Protein AF-A0A0L1J804-F1 (afdb_monomer_lite)

Structure (mmCIF, N/CA/C/O backbone):
data_AF-A0A0L1J804-F1
#
_entry.id   AF-A0A0L1J804-F1
#
loop_
_atom_site.group_PDB
_atom_site.id
_atom_site.type_symbol
_atom_site.label_atom_id
_atom_site.label_alt_id
_atom_site.label_comp_id
_atom_site.label_asym_id
_atom_site.label_entity_id
_atom_site.label_seq_id
_atom_site.pdbx_PDB_ins_code
_atom_site.Cartn_x
_atom_site.Cartn_y
_atom_site.Cartn_z
_atom_site.occupancy
_atom_s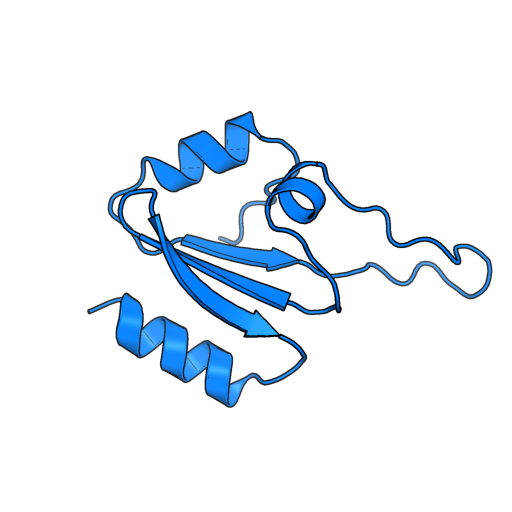ite.B_iso_or_equiv
_atom_site.auth_seq_id
_atom_site.auth_comp_id
_atom_site.auth_asym_id
_atom_site.auth_atom_id
_atom_site.pdbx_PDB_model_num
ATOM 1 N N . MET A 1 1 ? -11.904 10.965 -4.429 1.00 48.19 1 MET A N 1
ATOM 2 C CA . MET A 1 1 ? -10.814 11.545 -5.245 1.00 48.19 1 MET A CA 1
ATOM 3 C C . MET A 1 1 ? -9.495 11.077 -4.650 1.00 48.19 1 MET A C 1
ATOM 5 O O . MET A 1 1 ? -9.476 10.903 -3.436 1.00 48.19 1 MET A O 1
ATOM 9 N N . PRO A 1 2 ? -8.448 10.796 -5.446 1.00 63.88 2 PRO A N 1
ATOM 10 C CA . PRO A 1 2 ? -7.130 10.513 -4.887 1.00 63.88 2 PRO A CA 1
ATOM 11 C C . PRO A 1 2 ? -6.621 11.768 -4.168 1.00 63.88 2 PRO A C 1
ATOM 13 O O . PRO A 1 2 ? -6.603 12.847 -4.756 1.00 63.88 2 PRO A O 1
ATOM 16 N N . THR A 1 3 ? -6.261 11.629 -2.896 1.00 74.62 3 THR A N 1
ATOM 17 C CA . THR A 1 3 ? -5.653 12.703 -2.103 1.00 74.62 3 THR A CA 1
ATOM 18 C C . THR A 1 3 ? -4.149 12.479 -2.098 1.00 74.62 3 THR A C 1
ATOM 20 O O . THR A 1 3 ? -3.703 11.369 -1.810 1.00 74.62 3 THR A O 1
ATOM 23 N N . ASN A 1 4 ? -3.372 13.507 -2.432 1.00 70.75 4 ASN A N 1
ATOM 24 C CA . ASN A 1 4 ? -1.919 13.415 -2.372 1.00 70.75 4 ASN A CA 1
ATOM 25 C C . ASN A 1 4 ? -1.474 13.454 -0.902 1.00 70.75 4 ASN A C 1
ATOM 27 O O . ASN A 1 4 ? -1.818 14.389 -0.180 1.00 70.75 4 ASN A O 1
ATOM 31 N N . LEU A 1 5 ? -0.760 12.423 -0.452 1.00 74.12 5 LEU A N 1
ATOM 32 C CA . LEU A 1 5 ? -0.259 12.311 0.919 1.00 74.12 5 LEU A CA 1
ATOM 33 C C . LEU A 1 5 ? 1.247 12.573 0.905 1.00 74.12 5 LEU A C 1
ATOM 35 O O . LEU A 1 5 ? 2.039 11.650 0.754 1.00 74.12 5 LEU A O 1
ATOM 39 N N . GLU A 1 6 ? 1.630 13.844 1.011 1.00 69.94 6 GLU A N 1
ATOM 40 C CA . GLU A 1 6 ? 3.036 14.267 0.887 1.00 69.94 6 GLU A CA 1
ATOM 41 C C . GLU A 1 6 ? 3.775 14.326 2.228 1.00 69.94 6 GLU A C 1
ATOM 43 O O . GLU A 1 6 ? 5.001 14.386 2.242 1.00 69.94 6 GLU A O 1
ATOM 48 N N . ASN A 1 7 ? 3.047 14.299 3.351 1.00 77.69 7 ASN A N 1
ATOM 49 C CA . ASN A 1 7 ? 3.608 14.433 4.694 1.00 77.69 7 ASN A CA 1
ATOM 50 C C . ASN A 1 7 ? 2.954 13.480 5.708 1.00 77.69 7 ASN A C 1
ATOM 52 O O . ASN A 1 7 ? 1.825 13.011 5.520 1.00 77.69 7 ASN A O 1
ATOM 56 N N . SER A 1 8 ? 3.660 13.239 6.817 1.00 79.88 8 SER A N 1
ATOM 57 C CA . SER A 1 8 ? 3.226 12.317 7.870 1.00 79.88 8 SER A CA 1
ATOM 58 C C . SER A 1 8 ? 1.911 12.743 8.540 1.00 79.88 8 SER A C 1
ATOM 60 O O . SER A 1 8 ? 1.128 11.878 8.917 1.00 79.88 8 SER A O 1
ATOM 62 N N . ASN A 1 9 ? 1.588 14.040 8.635 1.00 84.25 9 ASN A N 1
ATOM 63 C CA . ASN A 1 9 ? 0.309 14.484 9.211 1.00 84.25 9 ASN A CA 1
ATOM 64 C C . ASN A 1 9 ? -0.888 14.058 8.355 1.00 84.25 9 ASN A C 1
ATOM 66 O O . ASN A 1 9 ? -1.826 13.452 8.871 1.00 84.25 9 ASN A O 1
ATOM 70 N N . ALA A 1 10 ? -0.835 14.328 7.051 1.00 82.50 10 ALA A N 1
ATOM 71 C CA . ALA A 1 10 ? -1.884 13.950 6.112 1.00 82.50 10 ALA A CA 1
ATOM 72 C C . ALA A 1 10 ? -2.059 12.427 6.069 1.00 82.50 10 ALA A C 1
ATOM 74 O O . ALA A 1 10 ? -3.184 11.927 6.018 1.00 82.50 10 ALA A O 1
ATOM 75 N N . PHE A 1 11 ? -0.951 11.681 6.142 1.00 84.19 11 PHE A N 1
ATOM 76 C CA . PHE A 1 11 ? -0.982 10.226 6.254 1.00 84.19 11 PHE A CA 1
ATOM 77 C C . PHE A 1 11 ? -1.714 9.773 7.525 1.00 84.19 11 PHE A C 1
ATOM 79 O O . PHE A 1 11 ? -2.663 8.996 7.433 1.00 84.19 11 PHE A O 1
ATOM 86 N N . GLN A 1 12 ? -1.358 10.312 8.693 1.00 85.50 12 GLN A N 1
ATOM 87 C CA . GLN A 1 12 ? -2.015 9.976 9.961 1.00 85.50 12 GLN A CA 1
ATOM 88 C C . GLN A 1 12 ? -3.506 10.346 9.972 1.00 85.50 12 GLN A C 1
ATOM 90 O O . GLN A 1 12 ? -4.323 9.619 10.532 1.00 85.50 12 GLN A O 1
ATOM 95 N N . GLU A 1 13 ? -3.899 11.455 9.346 1.00 86.56 13 GLU A N 1
ATOM 96 C CA . GLU A 1 13 ? -5.314 11.809 9.199 1.00 86.56 13 GLU A CA 1
ATOM 97 C C . GLU A 1 13 ? -6.069 10.847 8.282 1.00 86.56 13 GLU A C 1
ATOM 99 O O . GLU A 1 13 ? -7.184 10.443 8.616 1.00 86.56 13 GLU A O 1
ATOM 104 N N . ALA A 1 14 ? -5.457 10.415 7.176 1.00 84.94 14 ALA A N 1
ATOM 105 C CA . ALA A 1 14 ? -6.043 9.393 6.316 1.00 84.94 14 ALA A CA 1
ATOM 106 C C . ALA A 1 14 ? -6.244 8.075 7.083 1.00 84.94 14 ALA A C 1
ATOM 108 O O . ALA A 1 14 ? -7.314 7.471 6.998 1.00 84.94 14 ALA A O 1
ATOM 109 N N . LEU A 1 15 ? -5.260 7.676 7.895 1.00 85.25 15 LEU A N 1
ATOM 110 C CA . LEU A 1 15 ? -5.307 6.470 8.726 1.00 85.25 15 LEU A CA 1
ATOM 111 C C . LEU A 1 15 ? -6.407 6.477 9.796 1.00 85.25 15 LEU A C 1
ATOM 113 O O . LEU A 1 15 ? -6.901 5.409 10.157 1.00 85.25 15 LEU A O 1
ATOM 117 N N . LYS A 1 16 ? -6.823 7.653 10.285 1.00 85.88 16 LYS A N 1
ATOM 118 C CA . LYS A 1 16 ? -7.946 7.782 11.235 1.00 85.88 16 LYS A CA 1
ATOM 119 C C . LYS A 1 16 ? -9.299 7.443 10.609 1.00 85.88 16 LYS A C 1
ATOM 121 O O . LYS A 1 16 ? -10.280 7.274 11.332 1.00 85.88 16 LYS A O 1
ATOM 126 N N . SER A 1 17 ? -9.382 7.364 9.281 1.00 80.25 17 SER A N 1
ATOM 127 C CA . SER A 1 17 ? -10.600 6.926 8.612 1.00 80.25 17 SER A CA 1
ATOM 128 C C . SER A 1 17 ? -10.866 5.443 8.888 1.00 80.25 17 SER A C 1
ATOM 130 O O . SER A 1 17 ? -9.968 4.611 8.812 1.00 80.25 17 SER A O 1
ATOM 132 N N . GLN A 1 18 ? -12.130 5.087 9.130 1.00 79.94 18 GLN A N 1
ATOM 133 C CA . GLN A 1 18 ? -12.568 3.681 9.185 1.00 79.94 18 GLN A CA 1
ATOM 134 C C . GLN A 1 18 ? -12.594 3.012 7.796 1.00 79.94 18 GLN A C 1
ATOM 136 O O . GLN A 1 18 ? -12.863 1.817 7.670 1.00 79.94 18 GLN A O 1
ATOM 141 N N . ASN A 1 19 ? -12.330 3.782 6.739 1.00 86.44 19 ASN A N 1
ATOM 142 C CA . ASN A 1 19 ? -12.315 3.302 5.367 1.00 86.44 19 ASN A CA 1
ATOM 143 C C . ASN A 1 19 ? -10.950 2.721 4.982 1.00 86.44 19 ASN A C 1
ATOM 145 O O . ASN A 1 19 ? -9.918 3.059 5.556 1.00 86.44 19 ASN A O 1
ATOM 149 N N . LEU A 1 20 ? -10.949 1.876 3.950 1.00 89.06 20 LEU A N 1
ATOM 150 C CA . LEU A 1 20 ? -9.722 1.408 3.312 1.00 89.06 20 LEU A CA 1
ATOM 151 C C . LEU A 1 20 ? -8.984 2.588 2.662 1.00 89.06 20 LEU A C 1
ATOM 153 O O . LEU A 1 20 ? -9.519 3.245 1.766 1.00 89.06 20 LEU A O 1
ATOM 157 N N . VAL A 1 21 ? -7.741 2.810 3.075 1.00 90.19 21 VAL A N 1
ATOM 158 C CA . VAL A 1 21 ? -6.824 3.792 2.491 1.00 90.19 21 VAL A CA 1
ATOM 159 C C . VAL A 1 21 ? -5.818 3.057 1.614 1.00 90.19 21 VAL A C 1
ATOM 161 O O . VAL A 1 21 ? -5.201 2.081 2.039 1.00 90.19 21 VAL A O 1
ATOM 164 N N . VAL A 1 22 ? -5.652 3.527 0.378 1.00 89.56 22 VAL A N 1
ATOM 165 C CA . VAL A 1 22 ? -4.687 2.976 -0.581 1.00 89.56 22 VAL A CA 1
ATOM 166 C C . VAL A 1 22 ? -3.645 4.040 -0.880 1.00 89.56 22 VAL A C 1
ATOM 168 O O . VAL A 1 22 ? -3.981 5.117 -1.369 1.00 89.56 22 VAL A O 1
ATOM 171 N N . ILE A 1 23 ? -2.384 3.730 -0.602 1.00 88.75 23 ILE A N 1
ATOM 172 C CA . ILE A 1 23 ? -1.251 4.626 -0.831 1.00 88.75 23 ILE A CA 1
ATOM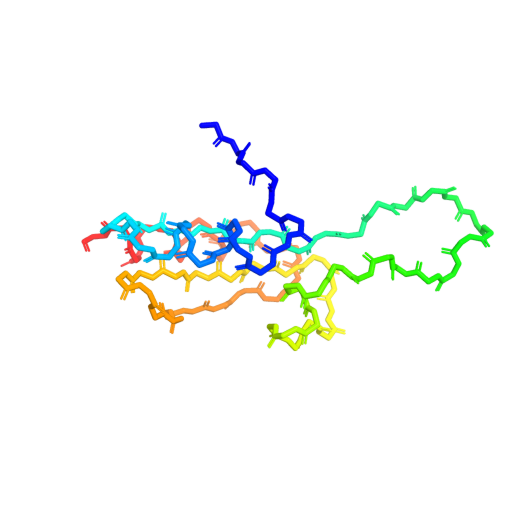 173 C C . ILE A 1 23 ? -0.493 4.133 -2.047 1.00 88.75 23 ILE A C 1
ATOM 175 O O . ILE A 1 23 ? 0.007 3.012 -2.055 1.00 88.75 23 ILE A O 1
ATOM 179 N N . ASN A 1 24 ? -0.427 4.977 -3.072 1.00 87.69 24 ASN A N 1
ATOM 180 C CA . ASN A 1 24 ? 0.317 4.713 -4.295 1.00 87.69 24 ASN A CA 1
ATOM 181 C C . ASN A 1 24 ? 1.644 5.477 -4.269 1.00 87.69 24 ASN A C 1
ATOM 183 O O . ASN A 1 24 ? 1.680 6.681 -4.529 1.00 87.69 24 ASN A O 1
ATOM 187 N N . CYS A 1 25 ? 2.731 4.768 -3.988 1.00 86.75 25 CYS A N 1
ATOM 188 C CA . CYS A 1 25 ? 4.081 5.296 -4.100 1.00 86.75 25 CYS A CA 1
ATOM 189 C C . CYS A 1 25 ? 4.546 5.151 -5.553 1.00 86.75 25 CYS A C 1
ATOM 191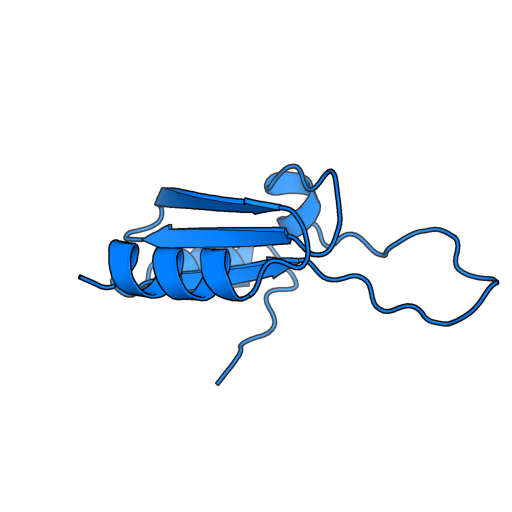 O O . CYS A 1 25 ? 4.898 4.054 -5.996 1.00 86.75 25 CYS A O 1
ATOM 193 N N . HIS A 1 26 ? 4.556 6.260 -6.290 1.00 81.75 26 HIS A N 1
ATOM 194 C CA . HIS A 1 26 ? 5.044 6.319 -7.665 1.00 81.75 26 HIS A CA 1
ATOM 195 C C . HIS A 1 26 ? 6.199 7.314 -7.784 1.00 81.75 26 HIS A C 1
ATOM 197 O O . HIS A 1 26 ? 6.263 8.289 -7.038 1.00 81.75 26 HIS A O 1
ATOM 203 N N . ALA A 1 27 ? 7.096 7.070 -8.738 1.00 73.31 27 ALA A N 1
ATOM 204 C CA . ALA A 1 27 ? 8.077 8.058 -9.163 1.00 73.31 27 ALA A CA 1
ATOM 205 C C . ALA A 1 27 ? 7.512 8.829 -10.354 1.00 73.31 27 ALA A C 1
ATOM 207 O O . ALA A 1 27 ? 7.016 8.225 -11.309 1.00 73.31 27 ALA A O 1
ATOM 208 N N . VAL A 1 28 ? 7.630 10.153 -10.320 1.00 66.75 28 VAL A N 1
ATOM 209 C CA . VAL A 1 28 ? 7.516 10.968 -11.528 1.00 66.75 28 VAL A CA 1
ATOM 210 C C . VAL A 1 28 ? 8.872 10.921 -12.224 1.00 66.75 28 VAL A C 1
ATOM 212 O O . VAL A 1 28 ? 9.879 11.361 -11.675 1.00 66.75 28 VAL A O 1
ATOM 215 N N . TRP A 1 29 ? 8.909 10.332 -13.418 1.00 64.12 29 TRP A N 1
ATOM 216 C CA . TRP A 1 29 ? 10.085 10.378 -14.278 1.00 64.12 29 TRP A CA 1
ATOM 217 C C . TRP A 1 29 ? 10.134 11.743 -14.972 1.00 64.12 29 TRP A C 1
ATOM 219 O O . TRP A 1 29 ? 9.415 11.963 -15.944 1.00 64.12 29 TRP A O 1
ATOM 229 N N . ASP A 1 30 ? 10.979 12.648 -14.477 1.00 59.84 30 ASP A N 1
ATOM 230 C CA . ASP A 1 30 ? 11.175 14.001 -15.035 1.00 59.84 30 ASP A CA 1
ATOM 231 C C . ASP A 1 30 ? 12.315 14.062 -16.080 1.00 59.84 30 ASP A C 1
ATOM 233 O O . ASP A 1 30 ? 12.912 15.100 -16.342 1.00 59.84 30 ASP A O 1
ATOM 237 N N . GLY A 1 31 ? 12.652 12.927 -16.702 1.00 62.03 31 GLY A N 1
ATOM 238 C CA . GLY A 1 31 ? 13.687 12.851 -17.735 1.00 62.03 31 GLY A CA 1
ATOM 239 C C . GLY A 1 31 ? 15.042 12.316 -17.248 1.00 62.03 31 GLY A C 1
ATOM 240 O O . GLY A 1 31 ? 15.210 11.957 -16.084 1.00 62.03 31 GLY A O 1
ATOM 241 N N . PRO A 1 32 ? 16.027 12.211 -18.160 1.00 66.88 32 PRO A N 1
ATOM 242 C CA . PRO A 1 32 ? 17.252 11.429 -17.960 1.00 66.88 32 PRO A CA 1
ATOM 243 C C . PRO A 1 32 ? 18.252 12.014 -16.943 1.00 66.88 32 PRO A C 1
ATOM 245 O O . PRO A 1 32 ? 19.266 11.376 -16.671 1.00 66.88 32 PRO A O 1
ATOM 248 N N . SER A 1 33 ? 18.001 13.208 -16.395 1.00 62.22 33 SER A N 1
ATOM 249 C CA . SER A 1 33 ? 18.922 13.940 -15.508 1.00 62.22 33 SER A CA 1
ATOM 250 C C . SER A 1 33 ? 18.577 13.891 -14.013 1.00 62.22 33 SER A C 1
ATOM 252 O O . SER A 1 33 ? 19.429 14.249 -13.203 1.00 62.22 33 SER A O 1
ATOM 254 N N . SER A 1 34 ? 17.384 13.429 -13.623 1.00 52.22 34 SER A N 1
ATOM 255 C CA . SER A 1 34 ? 17.007 13.260 -12.209 1.00 52.22 34 SER A CA 1
ATOM 256 C C . SER A 1 34 ? 17.028 11.783 -11.826 1.00 52.22 34 SER A C 1
ATOM 258 O O . SER A 1 34 ? 16.008 11.103 -11.795 1.00 52.22 34 SER A O 1
ATOM 260 N N . SER A 1 35 ? 18.223 11.278 -11.525 1.00 54.53 35 SER A N 1
ATOM 261 C CA . SER A 1 35 ? 18.487 9.879 -11.147 1.00 54.53 35 SER A CA 1
ATOM 262 C C . SER A 1 35 ? 17.983 9.489 -9.750 1.00 54.53 35 SER A C 1
ATOM 264 O O . SER A 1 35 ? 18.211 8.362 -9.315 1.00 54.53 35 SER A O 1
ATOM 266 N N . SER A 1 36 ? 17.321 10.403 -9.037 1.00 54.41 36 SER A N 1
ATOM 267 C CA . SER A 1 36 ? 16.848 10.187 -7.673 1.00 54.41 36 SER A CA 1
ATOM 268 C C . SER A 1 36 ? 15.334 10.370 -7.624 1.00 54.41 36 SER A C 1
ATOM 270 O O . SER A 1 36 ? 14.868 11.500 -7.797 1.00 54.41 36 SER A O 1
ATOM 272 N N . PRO A 1 37 ? 14.543 9.304 -7.386 1.00 58.31 37 PRO A N 1
ATOM 273 C CA . PRO A 1 37 ? 13.134 9.483 -7.077 1.00 58.31 37 PRO A CA 1
ATOM 274 C C . PRO A 1 37 ? 13.041 10.368 -5.833 1.00 58.31 37 PRO A C 1
ATOM 276 O O . PRO A 1 37 ? 13.711 10.115 -4.831 1.00 58.31 37 PRO A O 1
ATOM 279 N N . GLN A 1 38 ? 12.243 11.429 -5.904 1.00 63.59 38 GLN A N 1
ATOM 280 C CA . GLN A 1 38 ? 11.934 12.220 -4.721 1.00 63.59 38 GLN A CA 1
ATOM 281 C C . GLN A 1 38 ? 11.046 11.353 -3.827 1.00 63.59 38 GLN A C 1
ATOM 283 O O . GLN A 1 38 ? 9.886 11.091 -4.144 1.00 63.59 38 GLN A O 1
ATOM 288 N N . ILE A 1 39 ? 11.633 10.811 -2.763 1.00 67.19 39 ILE A N 1
ATOM 289 C CA . ILE A 1 39 ? 10.942 9.946 -1.810 1.00 67.19 39 ILE A CA 1
ATOM 290 C C . ILE A 1 39 ? 10.350 10.862 -0.742 1.00 67.19 39 ILE A C 1
ATOM 292 O O . ILE A 1 39 ? 11.090 11.470 0.024 1.00 67.19 39 ILE A O 1
ATOM 296 N N . SER A 1 40 ? 9.020 10.976 -0.712 1.00 76.38 40 SER A N 1
ATOM 297 C CA . SER A 1 40 ? 8.313 11.622 0.401 1.00 76.38 40 SER A CA 1
ATOM 298 C C . SER A 1 40 ? 8.633 10.893 1.708 1.00 76.38 40 SER A C 1
ATOM 300 O O . SER A 1 40 ? 8.807 9.671 1.700 1.00 76.38 40 SER A O 1
ATOM 302 N N . ASP A 1 41 ? 8.653 11.618 2.827 1.00 80.94 41 ASP A N 1
ATOM 303 C CA . ASP A 1 41 ? 8.851 11.048 4.164 1.00 80.94 41 ASP A CA 1
ATOM 304 C C . ASP A 1 41 ? 7.941 9.837 4.408 1.00 80.94 41 ASP A C 1
ATOM 306 O O . ASP A 1 41 ? 8.400 8.809 4.892 1.00 80.94 41 ASP A O 1
ATOM 310 N N . VAL A 1 42 ? 6.691 9.885 3.931 1.00 82.62 42 VAL A N 1
ATOM 311 C CA . VAL A 1 42 ? 5.743 8.765 4.029 1.00 82.62 42 VAL A CA 1
ATOM 312 C C . VAL A 1 42 ? 6.264 7.521 3.298 1.00 82.62 42 VAL A C 1
ATOM 314 O O . VAL A 1 42 ? 6.202 6.415 3.823 1.00 82.62 42 VAL A O 1
ATOM 317 N N . ALA A 1 43 ? 6.817 7.665 2.092 1.00 81.12 43 ALA A N 1
ATOM 318 C CA . ALA A 1 43 ? 7.378 6.541 1.338 1.00 81.12 43 ALA A CA 1
ATOM 319 C C . ALA A 1 43 ? 8.658 5.983 1.991 1.00 81.12 43 ALA A C 1
ATOM 321 O O . ALA A 1 43 ? 8.898 4.773 1.942 1.00 81.12 43 ALA A O 1
ATOM 322 N N . ALA A 1 44 ? 9.456 6.842 2.632 1.00 81.94 44 ALA A N 1
ATOM 323 C CA . ALA A 1 44 ? 10.605 6.413 3.422 1.00 81.94 44 ALA A CA 1
ATOM 324 C C . ALA A 1 44 ? 10.166 5.635 4.677 1.00 81.94 44 ALA A C 1
ATOM 326 O O . ALA A 1 44 ? 10.686 4.546 4.925 1.00 81.94 44 ALA A O 1
ATOM 327 N N . GLU A 1 45 ? 9.163 6.131 5.410 1.00 83.56 45 GLU A N 1
ATOM 328 C CA . GLU A 1 45 ? 8.567 5.467 6.581 1.00 83.56 45 GLU A CA 1
ATOM 329 C C . GLU A 1 45 ? 7.944 4.107 6.222 1.00 83.56 45 GLU A C 1
ATOM 331 O O . GLU A 1 45 ? 8.067 3.138 6.972 1.00 83.56 45 GLU A O 1
ATOM 336 N N . LEU A 1 46 ? 7.328 3.999 5.041 1.00 84.62 46 LEU A N 1
ATOM 337 C CA . LEU A 1 46 ? 6.774 2.745 4.514 1.00 84.62 46 LEU A CA 1
ATOM 338 C C . LEU A 1 46 ? 7.843 1.761 4.011 1.00 84.62 46 LEU A C 1
ATOM 340 O O . LEU A 1 46 ? 7.519 0.612 3.692 1.00 84.62 46 LEU A O 1
ATOM 344 N N . GLY A 1 47 ? 9.106 2.187 3.933 1.00 83.75 47 GLY A N 1
ATOM 345 C CA . GLY A 1 47 ? 10.218 1.362 3.475 1.00 83.75 47 GLY A CA 1
ATOM 346 C C . GLY A 1 47 ? 10.114 0.987 1.998 1.00 83.75 47 GLY A C 1
ATOM 347 O O . GLY A 1 47 ? 10.384 -0.162 1.642 1.00 83.75 47 GLY A O 1
ATOM 348 N N . VAL A 1 48 ? 9.701 1.923 1.137 1.00 83.94 48 VAL A N 1
ATOM 349 C CA . VAL A 1 48 ? 9.579 1.696 -0.313 1.00 83.94 48 VAL A CA 1
ATOM 350 C C . VAL A 1 48 ? 10.933 1.304 -0.909 1.00 83.94 48 VAL A C 1
ATOM 352 O O . VAL A 1 48 ? 11.883 2.081 -0.894 1.00 83.94 48 VAL A O 1
ATOM 355 N N . ARG A 1 49 ? 11.016 0.089 -1.466 1.00 80.19 49 ARG A N 1
ATOM 356 C CA . ARG A 1 49 ? 12.239 -0.450 -2.105 1.00 80.19 49 ARG A CA 1
ATOM 357 C C . ARG A 1 49 ? 12.169 -0.498 -3.626 1.00 80.19 49 ARG A C 1
ATOM 359 O O . ARG A 1 49 ? 13.200 -0.547 -4.287 1.00 80.19 49 ARG A O 1
ATOM 366 N N . ALA A 1 50 ? 10.962 -0.524 -4.176 1.00 81.88 50 ALA A N 1
ATOM 367 C CA . ALA A 1 50 ? 10.712 -0.586 -5.606 1.00 81.88 50 ALA A CA 1
ATOM 368 C C . ALA A 1 50 ? 9.468 0.238 -5.935 1.00 81.88 50 ALA A C 1
ATOM 370 O O . ALA A 1 50 ? 8.568 0.371 -5.106 1.00 81.88 50 ALA A O 1
ATOM 371 N N . MET A 1 51 ? 9.412 0.795 -7.140 1.00 83.31 51 MET A N 1
ATOM 372 C CA . MET A 1 51 ? 8.279 1.589 -7.607 1.00 83.31 51 MET A CA 1
ATOM 373 C C . MET A 1 51 ? 7.743 1.040 -8.939 1.00 83.31 51 MET A C 1
ATOM 375 O O . MET A 1 51 ? 8.532 0.541 -9.742 1.00 83.31 51 MET A O 1
ATOM 379 N N . PRO A 1 52 ? 6.425 1.148 -9.199 1.00 87.69 52 PRO A N 1
ATOM 380 C CA . PRO A 1 52 ? 5.395 1.617 -8.266 1.00 87.69 52 PRO A CA 1
ATOM 381 C C . PRO A 1 52 ? 5.137 0.596 -7.147 1.00 87.69 52 PRO A C 1
ATOM 383 O O . PRO A 1 52 ? 5.313 -0.601 -7.355 1.00 87.69 52 PRO A O 1
ATOM 386 N N . SER A 1 53 ? 4.720 1.065 -5.972 1.00 89.88 53 SER A N 1
ATOM 387 C CA . SER A 1 53 ? 4.288 0.209 -4.858 1.00 89.88 53 SER A CA 1
ATOM 388 C C . SER A 1 53 ? 2.988 0.722 -4.258 1.00 89.88 53 SER A C 1
ATOM 390 O O . SER A 1 53 ? 2.802 1.927 -4.099 1.00 89.88 53 SER A O 1
ATOM 392 N N . PHE A 1 54 ? 2.097 -0.199 -3.909 1.00 91.44 54 PHE A N 1
ATOM 393 C CA . PHE A 1 54 ? 0.787 0.087 -3.340 1.00 91.44 54 PHE A CA 1
ATOM 394 C C . PHE A 1 54 ? 0.709 -0.466 -1.924 1.00 91.44 54 PHE A C 1
ATOM 396 O O . PHE A 1 54 ? 0.929 -1.657 -1.721 1.00 91.44 54 PHE A 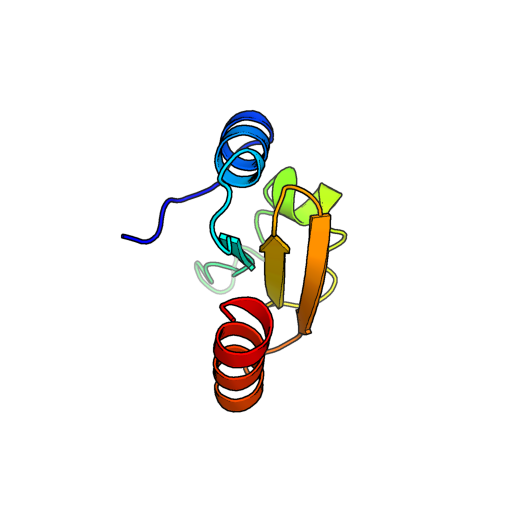O 1
ATOM 403 N N . TYR A 1 55 ? 0.348 0.370 -0.959 1.00 91.44 55 TYR A N 1
ATOM 404 C CA . TYR A 1 55 ? 0.151 -0.033 0.432 1.00 91.44 55 TYR A CA 1
ATOM 405 C C . TYR A 1 55 ? -1.312 0.135 0.822 1.00 91.44 55 TYR A C 1
ATOM 407 O O . TYR A 1 55 ? -1.947 1.134 0.481 1.00 91.44 55 TYR A O 1
ATOM 415 N N . PHE A 1 56 ? -1.845 -0.848 1.540 1.00 92.50 56 PHE A N 1
ATOM 416 C CA . PHE A 1 56 ? -3.241 -0.905 1.953 1.00 92.50 56 PHE A CA 1
ATOM 417 C C . PHE A 1 56 ? -3.322 -0.755 3.465 1.00 92.50 56 PHE A C 1
ATOM 419 O O . PHE A 1 56 ? -2.701 -1.525 4.201 1.00 92.50 56 PHE A O 1
ATOM 426 N N . PHE A 1 57 ? -4.114 0.211 3.917 1.00 91.38 57 PHE A N 1
ATOM 427 C CA . PHE A 1 57 ? -4.314 0.518 5.326 1.00 91.38 57 PHE A CA 1
ATOM 428 C C . PHE A 1 57 ? -5.791 0.478 5.698 1.00 91.38 57 PHE A C 1
ATOM 430 O O . PHE A 1 57 ? -6.633 0.992 4.961 1.00 91.38 57 PHE A O 1
ATOM 437 N N . ARG A 1 58 ? -6.111 -0.098 6.856 1.00 89.12 58 ARG A N 1
ATOM 438 C CA . ARG A 1 58 ? -7.470 -0.118 7.404 1.00 89.12 58 ARG A CA 1
ATOM 439 C C . ARG A 1 58 ? -7.427 0.048 8.913 1.00 89.12 58 ARG A C 1
ATOM 441 O O . ARG A 1 58 ? -6.634 -0.615 9.570 1.00 89.12 58 ARG A O 1
ATOM 448 N N . ASN A 1 59 ? -8.283 0.918 9.453 1.00 89.06 59 ASN A N 1
ATOM 449 C CA . ASN A 1 59 ? -8.309 1.245 10.885 1.00 89.06 59 ASN A CA 1
ATOM 450 C C . ASN A 1 59 ? -6.924 1.654 11.429 1.00 89.06 59 ASN A C 1
ATOM 452 O O . ASN A 1 59 ? -6.554 1.289 12.540 1.00 89.06 59 ASN A O 1
ATOM 456 N N . GLY A 1 60 ? -6.140 2.366 10.617 1.00 87.88 60 GLY A N 1
ATOM 457 C CA . GLY A 1 60 ? -4.779 2.779 10.956 1.00 87.88 60 GLY A CA 1
ATOM 458 C C . GLY A 1 60 ? -3.697 1.701 10.857 1.00 87.88 60 GLY A C 1
ATOM 459 O O . GLY A 1 60 ? -2.537 2.006 11.116 1.00 87.88 60 GLY A O 1
ATOM 460 N N . GLU A 1 61 ? -4.023 0.475 10.438 1.00 89.81 61 GLU A N 1
ATOM 461 C CA . GLU A 1 61 ? -3.063 -0.631 10.356 1.00 89.81 61 GLU A CA 1
ATOM 462 C C . GLU A 1 61 ? -2.797 -1.064 8.908 1.00 89.81 61 GLU A C 1
ATOM 464 O O . GLU A 1 61 ? -3.702 -1.065 8.068 1.00 89.81 61 GLU A O 1
ATOM 469 N N . LYS A 1 62 ? -1.548 -1.444 8.601 1.00 91.12 62 LYS A N 1
ATOM 470 C CA . LYS A 1 62 ? -1.172 -1.967 7.280 1.00 91.12 62 LYS A CA 1
ATOM 471 C C . LYS A 1 62 ? -1.722 -3.383 7.111 1.00 91.12 62 LYS A C 1
ATOM 473 O O . LYS A 1 62 ? -1.212 -4.322 7.713 1.00 91.12 62 LYS A O 1
ATOM 478 N N . VAL A 1 63 ? -2.700 -3.548 6.226 1.00 93.31 63 VAL A N 1
ATOM 479 C CA . VAL A 1 63 ? -3.335 -4.848 5.947 1.00 93.31 63 VAL A CA 1
ATOM 480 C C . VAL A 1 63 ? -2.696 -5.599 4.777 1.00 93.31 63 VAL A C 1
ATOM 482 O O . VAL A 1 63 ? -2.870 -6.813 4.648 1.00 93.31 63 VAL A O 1
ATOM 485 N N . GLY A 1 64 ? -1.941 -4.902 3.923 1.00 92.06 64 GLY A N 1
ATOM 486 C CA . GLY A 1 64 ? -1.223 -5.516 2.809 1.00 92.06 64 GLY A CA 1
ATOM 487 C C . GLY A 1 64 ? -0.412 -4.527 1.978 1.00 92.06 64 GLY A C 1
ATOM 488 O O . GLY A 1 64 ? -0.510 -3.312 2.150 1.00 92.06 64 GLY A O 1
ATOM 489 N N . GLU A 1 65 ? 0.375 -5.062 1.049 1.00 92.94 65 GLU A N 1
ATOM 490 C CA . GLU A 1 65 ? 1.129 -4.293 0.058 1.00 92.94 65 GLU A CA 1
ATOM 491 C C . GLU A 1 65 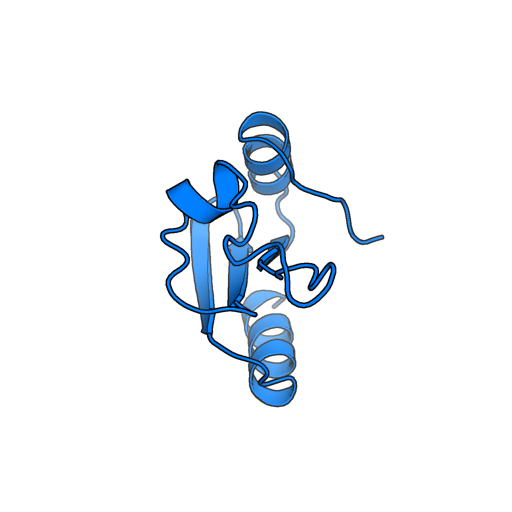? 1.231 -5.058 -1.268 1.00 92.94 65 GLU A C 1
ATOM 493 O O . GLU A 1 65 ? 1.175 -6.288 -1.300 1.00 92.94 65 GLU A O 1
ATOM 498 N N . VAL A 1 66 ? 1.366 -4.323 -2.369 1.00 92.94 66 VAL A N 1
ATOM 499 C CA . VAL A 1 66 ? 1.605 -4.852 -3.713 1.00 92.94 66 VAL A CA 1
ATOM 500 C C . VAL A 1 66 ? 2.764 -4.074 -4.312 1.00 92.94 66 VAL A C 1
ATOM 502 O O . VAL A 1 66 ? 2.656 -2.876 -4.564 1.00 92.94 66 VAL A O 1
ATOM 505 N N . ILE A 1 67 ? 3.875 -4.766 -4.542 1.00 90.94 67 ILE A N 1
ATOM 506 C CA . ILE A 1 67 ? 5.074 -4.194 -5.148 1.00 90.94 67 ILE A CA 1
ATOM 507 C C . ILE A 1 67 ? 5.029 -4.419 -6.661 1.00 90.94 67 ILE A C 1
ATOM 509 O O . ILE A 1 67 ? 4.788 -5.534 -7.129 1.00 90.94 67 ILE A O 1
ATOM 513 N N . GLY A 1 68 ? 5.298 -3.365 -7.426 1.00 86.50 68 GLY A N 1
ATOM 514 C CA . GLY A 1 68 ? 5.339 -3.382 -8.882 1.00 86.50 68 GLY A CA 1
ATOM 515 C C . GLY A 1 68 ? 3.998 -3.085 -9.555 1.00 86.50 68 GLY A C 1
ATOM 516 O O . GLY A 1 68 ? 2.937 -2.969 -8.939 1.00 86.50 68 GLY A O 1
ATOM 517 N N . ALA A 1 69 ? 4.050 -2.963 -10.880 1.00 85.19 69 ALA A N 1
ATOM 518 C CA . ALA A 1 69 ? 2.901 -2.630 -11.715 1.00 85.19 69 ALA A CA 1
ATOM 519 C C . ALA A 1 69 ? 2.001 -3.855 -11.976 1.00 85.19 69 ALA A C 1
ATOM 521 O O . ALA A 1 69 ? 1.930 -4.359 -13.095 1.00 85.19 69 ALA A O 1
ATOM 522 N N . ASN A 1 70 ? 1.307 -4.346 -10.944 1.00 90.31 70 ASN A N 1
ATOM 523 C CA . ASN A 1 70 ? 0.359 -5.457 -11.064 1.00 90.31 70 ASN A CA 1
ATOM 524 C C . ASN A 1 70 ? -1.092 -5.003 -10.797 1.00 90.31 70 ASN A C 1
ATOM 526 O O . ASN A 1 70 ? -1.571 -5.087 -9.663 1.00 90.31 70 ASN A O 1
ATOM 530 N N . PRO A 1 71 ? -1.833 -4.552 -11.827 1.00 90.06 71 PRO A N 1
ATOM 531 C CA . PRO A 1 71 ? -3.195 -4.045 -11.652 1.00 90.06 71 PRO A CA 1
ATOM 532 C C . PRO A 1 71 ? -4.183 -5.118 -11.174 1.00 90.06 71 PRO A C 1
ATOM 534 O O . PRO A 1 71 ? -5.123 -4.800 -10.445 1.00 90.06 71 PRO A O 1
ATOM 537 N N . ALA A 1 72 ? -3.973 -6.387 -11.541 1.00 93.69 72 ALA A N 1
ATOM 538 C CA . ALA A 1 72 ? -4.824 -7.489 -11.095 1.00 93.69 72 ALA A CA 1
ATOM 539 C C . ALA A 1 72 ? -4.682 -7.723 -9.584 1.00 93.69 72 ALA A C 1
ATOM 541 O O . ALA A 1 72 ? -5.688 -7.811 -8.880 1.00 93.69 72 ALA A O 1
ATOM 542 N N . ALA A 1 73 ? -3.444 -7.746 -9.079 1.00 92.12 73 ALA A N 1
ATOM 543 C CA . ALA A 1 73 ? -3.172 -7.879 -7.650 1.00 92.12 73 ALA A CA 1
ATOM 544 C C . ALA A 1 73 ? -3.698 -6.681 -6.849 1.00 92.12 73 ALA A C 1
ATOM 546 O O . ALA A 1 73 ? -4.307 -6.876 -5.800 1.00 92.12 73 ALA A O 1
ATOM 547 N N . VAL A 1 74 ? -3.537 -5.455 -7.362 1.00 92.06 74 VAL A N 1
ATOM 548 C CA . VAL A 1 74 ? -4.085 -4.247 -6.724 1.00 92.06 74 VAL A CA 1
ATOM 549 C C . VAL A 1 74 ? -5.607 -4.329 -6.627 1.00 92.06 74 VAL A C 1
ATOM 551 O O . VAL A 1 74 ? -6.159 -4.133 -5.548 1.00 92.06 74 VAL A O 1
ATOM 554 N N . LYS A 1 75 ? -6.300 -4.671 -7.720 1.00 91.88 75 LYS A N 1
ATOM 555 C CA . LYS A 1 75 ? -7.764 -4.797 -7.714 1.00 91.88 75 LYS A CA 1
ATOM 556 C C . LYS A 1 75 ? -8.240 -5.875 -6.735 1.00 91.88 75 LYS A C 1
ATOM 558 O O . LYS A 1 75 ? -9.192 -5.636 -5.997 1.00 91.88 75 LYS A O 1
ATOM 563 N N . ALA A 1 76 ? -7.567 -7.024 -6.703 1.00 93.19 76 ALA A N 1
ATOM 564 C CA . ALA A 1 76 ? -7.884 -8.106 -5.776 1.00 93.19 76 ALA A CA 1
ATOM 565 C C . ALA A 1 76 ? -7.656 -7.704 -4.309 1.00 93.19 76 ALA A C 1
ATOM 567 O O . ALA A 1 76 ? -8.480 -8.015 -3.455 1.00 93.19 76 ALA A O 1
ATOM 568 N N . ALA A 1 77 ? -6.573 -6.979 -4.013 1.00 92.00 77 ALA A N 1
ATOM 569 C CA . ALA A 1 77 ? -6.304 -6.456 -2.677 1.00 92.00 77 ALA A CA 1
ATOM 570 C C . ALA A 1 77 ? -7.372 -5.441 -2.241 1.00 92.00 77 ALA A C 1
ATOM 572 O O . ALA A 1 77 ? -7.879 -5.537 -1.126 1.00 92.00 77 ALA A O 1
ATOM 573 N N . ILE A 1 78 ? -7.770 -4.518 -3.125 1.00 90.94 78 ILE A N 1
ATOM 574 C CA . ILE A 1 78 ? -8.850 -3.561 -2.840 1.00 90.94 78 ILE A CA 1
ATOM 575 C C . ILE A 1 78 ? -10.132 -4.304 -2.467 1.00 90.94 78 ILE A C 1
ATOM 577 O O . ILE A 1 78 ? -10.727 -3.993 -1.442 1.00 90.94 78 ILE A O 1
ATOM 581 N N . ASP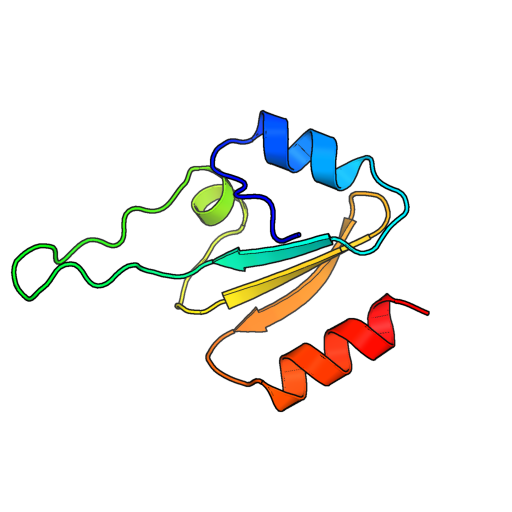 A 1 79 ? -10.545 -5.286 -3.267 1.00 91.94 79 ASP A N 1
ATOM 582 C CA . ASP A 1 79 ? -11.767 -6.056 -3.013 1.00 91.94 79 ASP A CA 1
ATOM 583 C C . ASP A 1 79 ? -11.690 -6.819 -1.680 1.00 91.94 79 ASP A C 1
ATOM 585 O O . ASP A 1 79 ? -12.574 -6.700 -0.832 1.00 91.94 79 ASP A O 1
ATOM 589 N N . LYS A 1 80 ? -10.557 -7.490 -1.439 1.00 91.56 80 LYS A N 1
ATOM 590 C CA . LYS A 1 80 ? -10.291 -8.255 -0.216 1.00 91.56 80 LYS A CA 1
ATOM 591 C C . LYS A 1 80 ? -10.338 -7.404 1.054 1.00 91.56 80 LYS A C 1
ATOM 593 O O . LYS A 1 80 ? -10.846 -7.867 2.071 1.00 91.56 80 LYS A O 1
ATOM 598 N N . TYR A 1 81 ? -9.779 -6.195 1.025 1.00 90.44 81 TYR A N 1
ATOM 599 C CA . TYR A 1 81 ? -9.657 -5.346 2.216 1.00 90.44 81 TYR A CA 1
ATOM 600 C C . TYR A 1 81 ? -10.787 -4.328 2.375 1.00 90.44 81 TYR A C 1
ATOM 602 O O . TYR A 1 81 ? -10.882 -3.700 3.432 1.00 90.44 81 TYR A O 1
ATOM 610 N N . ARG A 1 82 ? -11.641 -4.163 1.359 1.00 82.56 82 ARG A N 1
ATOM 611 C CA . ARG A 1 82 ? -12.834 -3.306 1.412 1.00 82.56 82 ARG A CA 1
ATOM 612 C C . ARG A 1 82 ? -14.003 -3.959 2.157 1.00 82.56 82 ARG A C 1
ATOM 614 O O . ARG A 1 82 ? -14.852 -3.218 2.643 1.00 82.56 82 ARG A O 1
ATOM 621 N N . ALA A 1 83 ? -14.037 -5.294 2.215 1.00 68.50 83 ALA A N 1
ATOM 622 C CA . ALA A 1 83 ? -15.108 -6.094 2.821 1.00 68.50 83 ALA A CA 1
ATOM 623 C C . ALA A 1 83 ? -15.307 -5.819 4.315 1.00 68.50 83 ALA A C 1
ATOM 625 O O . ALA A 1 83 ? -14.295 -5.763 5.045 1.00 68.50 83 ALA A O 1
#

Foldseek 3Di:
DDDDDQAPVSVVVQLCDQAKDKDWDAFDCPDDPCPDGPQRPVNVVVVPPAPGKIWIHHNNDTPDIDHDDDVPVVVVVCVVVRD

Secondary structure (DSSP, 8-state):
-PPP--SHHHHHHHHTSSSPEEEEE------TT--S----HHHHHTT--SSSEEEEEETTEEEEEEESS-HHHHHHHHHHHH-

InterPro domains:
  IPR013766 Thioredoxin domain [PF00085] (40-79)
  IPR036249 Thioredoxin-like superfamily [SSF52833] (5-81)

pLDDT: mean 81.5, std 11.3, range [48.19, 93.69]

Organism: Aspergillus nomiae NRRL (strain ATCC 15546 / NRRL 13137 / CBS 260.88 / M93) (NCBI:txid1509407)

Radius of gyration: 13.18 Å; chains: 1; bounding box: 34×23×29 Å

Sequence (83 aa):
MPTNLENSNAFQEALKSQNLVVINCHAVWDGPSSSSPQISDVAAELGVRAMPSFYFFRNGEKVGEVIGANPAAVKAAIDKYRA